Protein AF-A0A9W6T9N0-F1 (afdb_monomer_lite)

Radius of gyration: 15.31 Å; chains: 1; bounding box: 33×22×41 Å

InterPro domains:
  IPR001030 Aconitase/3-isopropylmalate dehydratase large subunit, alpha/beta/alpha domain [PF00330] (1-68)
  IPR015931 Aconitase/3-isopropylmalate dehydratase large subunit, alpha/beta/alpha, subdomain 1/3 [G3DSA:3.30.499.10] (1-69)
  IPR036008 Aconitase, iron-sulfur domain [SSF53732] (2-68)
  IPR050067 Isopropylmalate dehydratase and related enzymes [PTHR43822] (1-68)

Organism: Candida boidinii (NCBI:txid5477)

Sequence (69 aa):
MIEEGYAFPGNLTVASDSHSNTYGGIGALGTPIVRTDAAAIWATGQTWWQIPPVAKVELKGSLPKGVTD

Foldseek 3Di:
DVVVPQQAAPEADEDQDCVQCVSVVRNYNGHYDHPVQVVVCVVPVDDDDDDDDDDDDDDDDDAPPPDDD

Secondary structure (DSSP, 8-state):
-TTTTSS-TT-EEEESSGGGGGGGGGT-EEEE--HHHHHHHHHHS----PPPP-------S-PPTT---

Structure (mmCIF, N/CA/C/O backbone):
data_AF-A0A9W6T9N0-F1
#
_entry.id   AF-A0A9W6T9N0-F1
#
loop_
_atom_site.group_PDB
_atom_site.id
_atom_site.type_symbol
_atom_site.label_atom_id
_atom_site.label_alt_id
_atom_site.label_comp_id
_atom_site.label_asym_id
_atom_site.label_entity_id
_atom_site.label_seq_id
_atom_site.pdbx_PDB_ins_code
_atom_site.Cartn_x
_atom_site.Cartn_y
_atom_site.Cartn_z
_atom_site.occupancy
_atom_site.B_iso_or_equiv
_atom_site.auth_seq_id
_atom_site.auth_comp_id
_atom_site.auth_asym_id
_atom_site.auth_atom_id
_atom_site.pdbx_PDB_model_num
ATOM 1 N N . MET A 1 1 ? -9.369 6.325 -8.823 1.00 91.38 1 MET A N 1
ATOM 2 C CA . MET A 1 1 ? -8.916 4.918 -8.681 1.00 91.38 1 MET A CA 1
ATOM 3 C C . MET A 1 1 ? -10.023 4.033 -8.137 1.00 91.38 1 MET A C 1
ATOM 5 O O . MET A 1 1 ? -10.441 3.152 -8.867 1.00 91.38 1 MET A O 1
ATOM 9 N N . ILE A 1 2 ? -10.517 4.269 -6.916 1.00 93.88 2 ILE A N 1
ATOM 10 C CA . ILE A 1 2 ? -11.619 3.476 -6.337 1.00 93.88 2 ILE A CA 1
ATOM 11 C C . ILE A 1 2 ? -12.945 3.741 -7.065 1.00 93.88 2 ILE A C 1
ATOM 13 O O . ILE A 1 2 ? -13.521 2.818 -7.622 1.00 93.88 2 ILE A O 1
ATOM 17 N N . GLU A 1 3 ? -13.398 4.997 -7.110 1.00 95.44 3 GLU A N 1
ATOM 18 C CA . GLU A 1 3 ? -14.702 5.363 -7.700 1.00 95.44 3 GLU A CA 1
ATOM 19 C C . GLU A 1 3 ? -14.802 5.013 -9.192 1.00 95.44 3 GLU A C 1
ATOM 21 O O . GLU A 1 3 ? -15.846 4.597 -9.675 1.00 95.44 3 GLU A O 1
ATOM 26 N N . GLU A 1 4 ? -13.674 5.101 -9.893 1.00 95.00 4 GLU A N 1
ATOM 27 C CA . GLU A 1 4 ? -13.539 4.760 -11.313 1.00 95.00 4 GLU A CA 1
ATOM 28 C C . GLU A 1 4 ? -13.403 3.244 -11.574 1.00 95.00 4 GLU A C 1
ATOM 30 O O . GLU A 1 4 ? -13.245 2.822 -12.716 1.00 95.00 4 GLU A O 1
ATOM 35 N N . GLY A 1 5 ? -13.396 2.407 -10.529 1.00 93.31 5 GLY A N 1
ATOM 36 C CA . GLY A 1 5 ? -13.333 0.946 -10.650 1.00 93.31 5 GLY A CA 1
ATOM 37 C C . GLY A 1 5 ? -11.953 0.355 -10.970 1.00 93.31 5 GLY A C 1
ATOM 38 O O . GLY A 1 5 ? -11.842 -0.848 -11.194 1.00 93.31 5 GLY A O 1
ATOM 39 N N . TYR A 1 6 ? -10.883 1.155 -10.962 1.00 93.69 6 TYR A N 1
ATOM 40 C CA . TYR A 1 6 ? -9.512 0.665 -11.180 1.00 93.69 6 TYR A CA 1
ATOM 41 C C . TYR A 1 6 ? -8.919 -0.051 -9.958 1.00 93.69 6 TYR A C 1
ATOM 43 O O . TYR A 1 6 ? -8.003 -0.857 -10.105 1.00 93.69 6 TYR A O 1
ATOM 51 N N . ALA A 1 7 ? -9.431 0.236 -8.758 1.00 96.19 7 ALA A N 1
ATOM 52 C CA . ALA A 1 7 ? -9.113 -0.488 -7.530 1.00 96.19 7 ALA A CA 1
ATOM 53 C C . ALA A 1 7 ? -10.366 -1.228 -7.043 1.00 96.19 7 ALA A C 1
ATOM 55 O O . ALA A 1 7 ? -11.423 -0.616 -6.903 1.00 96.19 7 ALA A O 1
ATOM 56 N N . PHE A 1 8 ? -10.247 -2.529 -6.778 1.00 95.75 8 PHE A N 1
ATOM 57 C CA . PHE A 1 8 ? -11.356 -3.388 -6.354 1.00 95.75 8 PHE A CA 1
ATOM 58 C C . PHE A 1 8 ? -10.865 -4.510 -5.417 1.00 95.75 8 PHE A C 1
ATOM 60 O O . PHE A 1 8 ? -9.666 -4.820 -5.422 1.00 95.75 8 PHE A O 1
ATOM 67 N N . PRO A 1 9 ? -11.756 -5.114 -4.601 1.00 97.44 9 PRO A N 1
ATOM 68 C CA . PRO A 1 9 ? -11.368 -6.113 -3.607 1.00 97.44 9 PRO A CA 1
ATOM 69 C C . PRO A 1 9 ? -10.572 -7.281 -4.206 1.00 97.44 9 PRO A C 1
ATOM 71 O O . PRO A 1 9 ? -10.928 -7.814 -5.256 1.00 97.44 9 PRO A O 1
ATOM 74 N N . GLY A 1 10 ? -9.508 -7.703 -3.517 1.00 95.44 10 GLY A N 1
ATOM 75 C CA . GLY A 1 10 ? -8.676 -8.845 -3.915 1.00 95.44 10 GLY A CA 1
ATOM 76 C C . GLY A 1 10 ? -7.608 -8.556 -4.978 1.00 95.44 10 GLY A C 1
ATOM 77 O O . GLY A 1 10 ? -6.860 -9.468 -5.326 1.00 95.44 10 GLY A O 1
ATOM 78 N N . ASN A 1 11 ? -7.495 -7.319 -5.474 1.00 94.62 11 ASN A N 1
ATOM 79 C CA . ASN A 1 11 ? -6.457 -6.930 -6.433 1.00 94.62 11 ASN A CA 1
ATOM 80 C C . ASN A 1 11 ? -5.225 -6.291 -5.754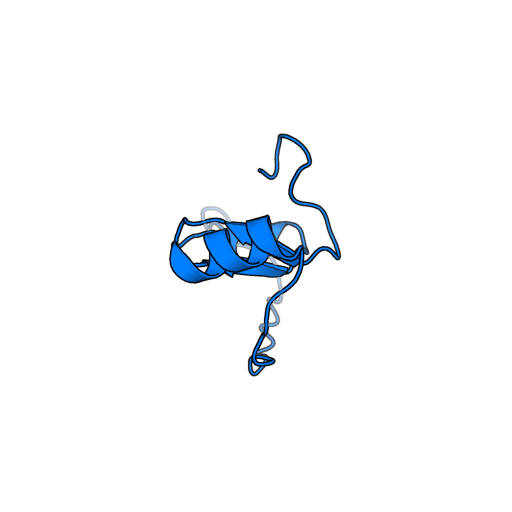 1.00 94.62 11 ASN A C 1
ATOM 82 O O . ASN A 1 11 ? -5.352 -5.632 -4.721 1.00 94.62 11 ASN A O 1
ATOM 86 N N . LEU A 1 12 ? -4.048 -6.419 -6.377 1.00 94.06 12 LEU A N 1
ATOM 87 C CA . LEU A 1 12 ? -2.860 -5.606 -6.092 1.00 94.06 12 LEU A CA 1
ATOM 88 C C . LEU A 1 12 ? -2.914 -4.345 -6.963 1.00 94.06 12 LEU A C 1
ATOM 90 O O . LEU A 1 12 ? -2.821 -4.420 -8.186 1.00 94.06 12 LEU A O 1
ATOM 94 N N . THR A 1 13 ? -3.066 -3.182 -6.335 1.00 95.38 13 THR A N 1
ATOM 95 C CA . THR A 1 13 ? -3.140 -1.890 -7.031 1.00 95.38 13 THR A CA 1
ATOM 96 C C . THR A 1 13 ? -1.932 -1.034 -6.679 1.00 95.38 13 THR A C 1
ATOM 98 O O . THR A 1 13 ? -1.645 -0.787 -5.507 1.00 95.38 13 THR A O 1
ATOM 101 N N . VAL A 1 14 ? -1.247 -0.538 -7.705 1.00 95.69 14 VAL A N 1
ATOM 102 C CA . VAL A 1 14 ? -0.078 0.333 -7.560 1.00 95.69 14 VAL A CA 1
ATOM 103 C C . VAL A 1 14 ? -0.367 1.716 -8.128 1.00 95.69 14 VAL A C 1
ATOM 105 O O . VAL A 1 14 ? -1.016 1.843 -9.166 1.00 95.69 14 VAL A O 1
ATOM 108 N N . ALA A 1 15 ? 0.124 2.758 -7.463 1.00 94.75 15 ALA A N 1
ATOM 109 C CA . ALA A 1 15 ? 0.124 4.114 -7.999 1.00 94.75 15 ALA A CA 1
ATOM 110 C C . ALA A 1 15 ? 1.349 4.892 -7.501 1.00 94.75 15 ALA A C 1
ATOM 112 O O . ALA A 1 15 ? 2.007 4.512 -6.534 1.00 94.75 15 ALA A O 1
ATOM 113 N N . SER A 1 16 ? 1.686 5.983 -8.190 1.00 93.62 16 SER A N 1
ATOM 114 C CA . SER A 1 16 ? 2.868 6.794 -7.873 1.00 93.62 16 SER A CA 1
ATOM 115 C C . SER A 1 16 ? 2.714 7.669 -6.623 1.00 93.62 16 SER A C 1
ATOM 117 O O . SER A 1 16 ? 3.651 8.372 -6.255 1.00 93.62 16 SER A O 1
ATOM 119 N N . ASP A 1 17 ? 1.530 7.682 -6.009 1.00 94.44 17 ASP A N 1
ATOM 120 C CA . ASP A 1 17 ? 1.230 8.465 -4.812 1.00 94.44 17 ASP A CA 1
ATOM 121 C C . ASP A 1 17 ? 1.505 7.663 -3.531 1.00 94.44 17 ASP A C 1
ATOM 123 O O . ASP A 1 17 ? 1.206 6.467 -3.457 1.00 94.44 17 ASP A O 1
ATOM 127 N N . SER A 1 18 ? 2.032 8.321 -2.495 1.00 94.50 18 SER A N 1
ATOM 128 C CA . SER A 1 18 ? 2.359 7.676 -1.215 1.00 94.50 18 SER A CA 1
ATOM 129 C C . SER A 1 18 ? 1.140 7.129 -0.465 1.00 94.50 18 SER A C 1
ATOM 131 O O . SER A 1 18 ? 1.282 6.180 0.302 1.00 94.50 18 SER A O 1
ATOM 133 N N . HIS A 1 19 ? -0.054 7.675 -0.701 1.00 96.38 19 HIS A N 1
ATOM 134 C CA . HIS A 1 19 ? -1.305 7.276 -0.048 1.00 96.38 19 HIS A CA 1
ATOM 135 C C . HIS A 1 19 ? -2.045 6.171 -0.807 1.00 96.38 19 HIS A C 1
ATOM 137 O O . HIS A 1 19 ? -3.223 5.913 -0.554 1.00 96.38 19 HIS A O 1
ATOM 143 N N . SER A 1 20 ? -1.364 5.469 -1.718 1.00 96.25 20 SER A N 1
ATOM 144 C CA . SER A 1 20 ? -1.917 4.296 -2.408 1.00 96.25 20 SER A CA 1
ATOM 145 C C . SER A 1 20 ? -2.334 3.179 -1.441 1.00 96.25 20 SER A C 1
ATOM 147 O O . SER A 1 20 ? -3.166 2.347 -1.787 1.00 96.25 20 SER A O 1
ATOM 149 N N . ASN A 1 21 ? -1.826 3.182 -0.202 1.00 94.88 21 ASN A N 1
ATOM 150 C CA . ASN A 1 21 ? -2.294 2.303 0.874 1.00 94.88 21 ASN A CA 1
ATOM 151 C C . ASN A 1 21 ? -3.789 2.480 1.205 1.00 94.88 21 ASN A C 1
ATOM 153 O O . ASN A 1 21 ? -4.411 1.538 1.691 1.00 94.88 21 ASN A O 1
ATOM 157 N N . THR A 1 22 ? -4.385 3.633 0.880 1.00 96.44 22 THR A N 1
ATOM 158 C CA . THR A 1 22 ? -5.825 3.912 1.029 1.00 96.44 22 THR A CA 1
ATOM 159 C C . THR A 1 22 ? -6.697 2.879 0.315 1.00 96.44 22 THR A C 1
ATOM 161 O O . THR A 1 22 ? -7.792 2.572 0.780 1.00 96.44 22 THR A O 1
ATOM 164 N N . TYR A 1 23 ? -6.214 2.270 -0.777 1.00 96.88 23 TYR A N 1
ATOM 165 C CA . TYR A 1 23 ? -6.958 1.216 -1.480 1.00 96.88 23 TYR A CA 1
ATOM 166 C C . TYR A 1 23 ? -7.183 -0.031 -0.600 1.00 96.88 23 TYR A C 1
ATOM 168 O O . TYR A 1 23 ? -8.121 -0.790 -0.836 1.00 96.88 23 TYR A O 1
ATOM 176 N N . GLY A 1 24 ? -6.405 -0.189 0.479 1.00 95.75 24 GLY A N 1
ATOM 177 C CA . GLY A 1 24 ? -6.654 -1.150 1.557 1.00 95.75 24 GLY A CA 1
ATOM 178 C C . GLY A 1 2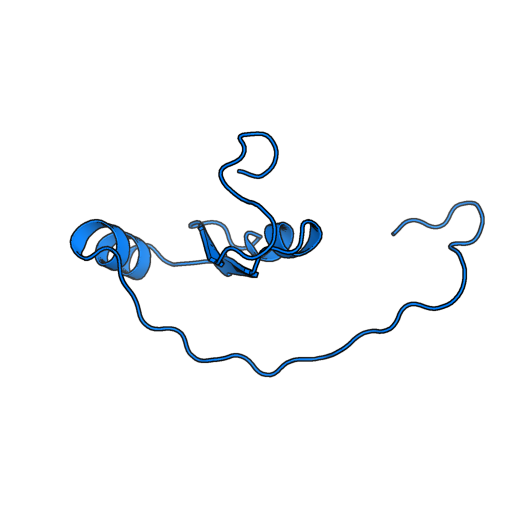4 ? -8.043 -1.047 2.180 1.00 95.75 24 GLY A C 1
ATOM 179 O O . GLY A 1 24 ? -8.629 -2.073 2.519 1.00 95.75 24 GLY A O 1
ATOM 180 N N . GLY A 1 25 ? -8.611 0.162 2.259 1.00 94.75 25 GLY A N 1
ATOM 181 C CA . GLY A 1 25 ? -9.939 0.395 2.833 1.00 94.75 25 GLY A CA 1
ATOM 182 C C . GLY A 1 25 ? -11.073 -0.318 2.090 1.00 94.75 25 GLY A C 1
ATOM 183 O O . GLY A 1 25 ? -12.098 -0.621 2.689 1.00 94.75 25 GLY A O 1
ATOM 184 N N . ILE A 1 26 ? -10.874 -0.655 0.810 1.00 95.94 26 ILE A N 1
ATOM 185 C CA . ILE A 1 26 ? -11.832 -1.428 0.001 1.00 95.94 26 ILE A CA 1
ATOM 186 C C . ILE A 1 26 ? -11.414 -2.897 -0.188 1.00 95.94 26 ILE A C 1
ATOM 188 O O . ILE A 1 26 ? -11.939 -3.583 -1.060 1.00 95.94 26 ILE A O 1
ATOM 192 N N . GLY A 1 27 ? -10.444 -3.396 0.584 1.00 95.25 27 GLY A N 1
ATOM 193 C CA . GLY A 1 27 ? -9.971 -4.781 0.489 1.00 95.25 27 GLY A CA 1
ATOM 194 C C . GLY A 1 27 ? -9.027 -5.067 -0.686 1.00 95.25 27 GLY A C 1
ATOM 195 O O . GLY A 1 27 ? -8.853 -6.231 -1.053 1.00 95.25 27 GLY A O 1
ATOM 196 N N . ALA A 1 28 ? -8.423 -4.040 -1.288 1.00 96.69 28 ALA A N 1
ATOM 197 C CA . ALA A 1 28 ? -7.326 -4.195 -2.244 1.00 96.69 28 ALA A CA 1
ATOM 198 C C . ALA A 1 28 ? -5.967 -4.115 -1.526 1.00 96.69 28 ALA A C 1
ATOM 200 O O . ALA A 1 28 ? -5.830 -3.429 -0.517 1.00 96.69 28 ALA A O 1
ATOM 201 N N . LEU A 1 29 ? -4.923 -4.750 -2.059 1.00 95.38 29 LEU A N 1
ATOM 202 C CA . LEU A 1 29 ? -3.557 -4.477 -1.612 1.00 95.38 29 LEU A CA 1
ATOM 203 C C . LEU A 1 29 ? -3.038 -3.246 -2.364 1.00 95.38 29 LEU A C 1
ATOM 205 O O . LEU A 1 29 ? -2.653 -3.341 -3.524 1.00 95.38 29 LEU A O 1
ATOM 209 N N . GLY A 1 30 ? -3.084 -2.081 -1.722 1.00 95.38 30 GLY A N 1
ATOM 210 C CA . GLY A 1 30 ? -2.622 -0.815 -2.290 1.00 95.38 30 GLY A CA 1
ATOM 211 C C . GLY A 1 30 ? -1.189 -0.483 -1.886 1.00 95.38 30 GLY A C 1
ATOM 212 O O . GLY A 1 30 ? -0.898 -0.396 -0.693 1.00 95.38 30 GLY A O 1
ATOM 213 N N . THR A 1 31 ? -0.289 -0.272 -2.847 1.00 95.06 31 THR A N 1
ATOM 214 C CA . THR A 1 31 ? 1.131 0.002 -2.551 1.00 95.06 31 THR A CA 1
ATOM 215 C C . THR A 1 31 ? 1.707 1.107 -3.437 1.00 95.06 31 THR A C 1
ATOM 217 O O . THR A 1 31 ? 1.486 1.078 -4.651 1.00 95.06 31 THR A O 1
ATOM 220 N N . PRO A 1 32 ? 2.454 2.072 -2.870 1.00 94.88 32 PRO A N 1
ATOM 221 C CA . PRO A 1 32 ? 3.096 3.117 -3.656 1.00 94.88 32 PRO A CA 1
ATOM 222 C C . PRO A 1 32 ? 4.268 2.558 -4.471 1.00 94.88 32 PRO A C 1
ATOM 224 O O . PRO A 1 32 ? 4.949 1.633 -4.030 1.00 94.88 32 PRO A O 1
ATOM 227 N N . ILE A 1 33 ? 4.527 3.158 -5.633 1.00 96.38 33 ILE A N 1
ATOM 228 C CA . ILE A 1 33 ? 5.684 2.848 -6.485 1.00 96.38 33 ILE A CA 1
ATOM 229 C C . ILE A 1 33 ? 6.425 4.116 -6.902 1.00 96.38 33 ILE A C 1
ATOM 231 O O . ILE A 1 33 ? 5.821 5.182 -7.043 1.00 96.38 33 ILE A O 1
ATOM 235 N N . VAL A 1 34 ? 7.732 4.013 -7.151 1.00 94.81 34 VAL A N 1
ATOM 236 C CA . VAL A 1 34 ? 8.499 5.129 -7.727 1.00 94.81 34 VAL A CA 1
ATOM 237 C C . VAL A 1 34 ? 8.535 5.052 -9.255 1.00 94.81 34 VAL A C 1
ATOM 239 O O . VAL A 1 34 ? 8.117 4.072 -9.869 1.00 94.81 34 VAL A O 1
ATOM 242 N N . ARG A 1 35 ? 9.053 6.104 -9.902 1.00 94.81 35 ARG A N 1
ATOM 243 C CA . ARG A 1 35 ? 9.091 6.215 -11.373 1.00 94.81 35 ARG A CA 1
ATOM 244 C C . ARG A 1 35 ? 9.777 5.032 -12.059 1.00 94.81 35 ARG A C 1
ATOM 246 O O . ARG A 1 35 ? 9.320 4.610 -13.114 1.00 94.81 35 ARG A O 1
ATOM 253 N N . THR A 1 36 ? 10.851 4.506 -11.474 1.00 94.56 36 THR A N 1
ATOM 254 C CA . THR A 1 36 ? 11.582 3.365 -12.041 1.00 94.56 36 THR A CA 1
ATOM 255 C C . THR A 1 36 ? 10.735 2.095 -12.030 1.00 94.56 36 THR A C 1
ATOM 257 O O . THR A 1 36 ? 10.677 1.399 -13.039 1.00 94.56 36 THR A O 1
ATOM 260 N N . ASP A 1 37 ? 10.019 1.834 -10.937 1.00 94.38 37 ASP A N 1
ATOM 261 C CA . ASP A 1 37 ? 9.127 0.676 -10.831 1.00 94.38 37 ASP A CA 1
ATOM 262 C C . ASP A 1 37 ? 7.946 0.814 -11.793 1.00 94.38 37 ASP A C 1
ATOM 264 O O . ASP A 1 37 ? 7.600 -0.134 -12.491 1.00 94.38 37 ASP A O 1
ATOM 268 N N . ALA A 1 38 ? 7.368 2.016 -11.895 1.00 95.00 38 ALA A N 1
ATOM 269 C CA . ALA A 1 38 ? 6.301 2.299 -12.850 1.00 95.00 38 ALA A CA 1
ATOM 270 C C . ALA A 1 38 ? 6.755 2.045 -14.296 1.00 95.00 38 ALA A C 1
ATOM 272 O O . ALA A 1 38 ? 6.040 1.397 -15.058 1.00 95.00 38 ALA A O 1
ATOM 273 N N . ALA A 1 39 ? 7.964 2.489 -14.659 1.00 95.88 39 ALA A N 1
ATOM 274 C CA . ALA A 1 39 ? 8.545 2.222 -15.971 1.00 95.88 39 ALA A CA 1
ATOM 275 C C . ALA A 1 39 ? 8.760 0.718 -16.212 1.00 95.88 39 ALA A C 1
ATOM 277 O O . ALA A 1 39 ? 8.450 0.226 -17.295 1.00 95.88 39 ALA A O 1
ATOM 278 N N . ALA A 1 40 ? 9.236 -0.023 -15.206 1.00 95.69 40 ALA A N 1
ATOM 279 C CA . ALA A 1 40 ? 9.406 -1.472 -15.298 1.00 95.69 40 ALA A CA 1
ATOM 280 C C . ALA A 1 40 ? 8.065 -2.202 -15.493 1.00 95.69 40 ALA A C 1
ATOM 282 O O . ALA A 1 40 ? 7.960 -3.071 -16.362 1.00 95.69 40 ALA A O 1
ATOM 283 N N . IL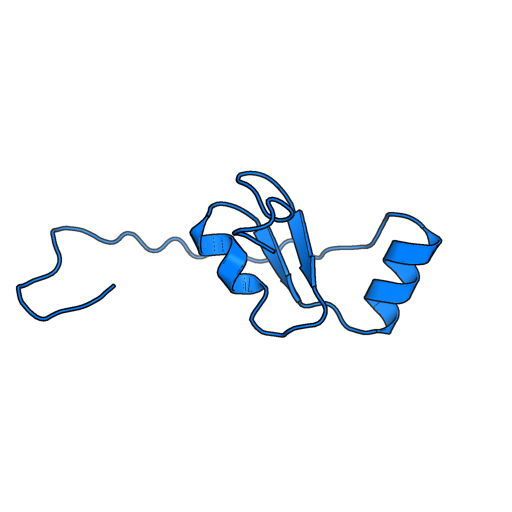E A 1 41 ? 7.024 -1.809 -14.752 1.00 95.81 41 ILE A N 1
ATOM 284 C CA . ILE A 1 41 ? 5.671 -2.369 -14.878 1.00 95.81 41 ILE A CA 1
ATOM 285 C C . ILE A 1 41 ? 5.081 -2.047 -16.250 1.00 95.81 41 ILE A C 1
ATOM 287 O O . ILE A 1 41 ? 4.521 -2.930 -16.889 1.00 95.81 41 ILE A O 1
ATOM 291 N N . TRP A 1 42 ? 5.234 -0.819 -16.747 1.00 95.75 42 TRP A N 1
ATOM 292 C CA . TRP A 1 42 ? 4.765 -0.461 -18.090 1.00 95.75 42 TRP A CA 1
ATOM 293 C C . TRP A 1 42 ? 5.497 -1.220 -19.195 1.00 95.75 42 TRP A C 1
ATOM 295 O O . TRP A 1 42 ? 4.877 -1.599 -20.184 1.00 95.75 42 TRP A O 1
ATOM 305 N N . ALA A 1 43 ? 6.799 -1.461 -19.032 1.00 97.56 43 ALA A N 1
ATOM 306 C CA . ALA A 1 43 ? 7.593 -2.173 -20.026 1.00 97.56 43 ALA A CA 1
ATOM 307 C C . ALA A 1 43 ? 7.345 -3.690 -20.024 1.00 97.56 43 ALA A C 1
ATOM 309 O O . ALA A 1 43 ? 7.464 -4.325 -21.069 1.00 97.56 43 ALA A O 1
ATOM 310 N N . THR A 1 44 ? 7.044 -4.282 -18.864 1.00 97.25 44 THR A N 1
ATOM 311 C CA . THR A 1 44 ? 7.070 -5.747 -18.697 1.00 97.25 44 THR A CA 1
ATOM 312 C C . THR A 1 44 ? 5.764 -6.357 -18.194 1.00 97.25 44 THR A C 1
ATOM 314 O O . THR A 1 44 ? 5.609 -7.574 -18.240 1.00 97.25 44 THR A O 1
ATOM 317 N N . GLY A 1 45 ? 4.832 -5.547 -17.694 1.00 94.94 45 GLY A N 1
ATOM 318 C CA . GLY A 1 45 ? 3.617 -6.007 -17.017 1.00 94.94 45 GLY A CA 1
ATOM 319 C C . GLY A 1 45 ? 3.866 -6.662 -15.654 1.00 94.94 45 GLY A C 1
ATOM 320 O O . GLY A 1 45 ? 2.931 -7.191 -15.061 1.00 94.94 45 GLY A O 1
ATOM 321 N N . GLN A 1 46 ? 5.104 -6.653 -15.153 1.00 94.19 46 GLN A N 1
ATOM 322 C CA . GLN A 1 46 ? 5.506 -7.375 -13.949 1.00 94.19 46 GLN A CA 1
ATOM 323 C C . GLN A 1 46 ? 6.571 -6.617 -13.155 1.00 94.19 46 GLN A C 1
ATOM 325 O O . GLN A 1 46 ? 7.185 -5.661 -13.625 1.00 94.19 46 GLN A O 1
ATOM 330 N N . THR A 1 47 ? 6.763 -7.034 -11.910 1.00 93.50 47 THR A N 1
ATOM 331 C CA . THR A 1 47 ? 7.650 -6.383 -10.945 1.00 93.50 47 THR A CA 1
ATOM 332 C C . THR A 1 47 ? 7.822 -7.287 -9.721 1.00 93.50 47 THR A C 1
ATOM 334 O O . THR A 1 47 ? 7.082 -8.257 -9.551 1.00 93.50 47 THR A O 1
ATOM 337 N N . TRP A 1 48 ? 8.813 -6.994 -8.883 1.00 92.56 48 TRP A N 1
ATOM 338 C CA . TRP A 1 48 ? 9.139 -7.785 -7.700 1.00 92.56 48 TRP A CA 1
ATOM 339 C C . TRP A 1 48 ? 8.586 -7.140 -6.439 1.00 92.56 48 TRP A C 1
ATOM 341 O O . TRP A 1 48 ? 8.802 -5.956 -6.197 1.00 92.56 48 TRP A O 1
ATOM 351 N N . TRP A 1 49 ? 7.928 -7.945 -5.606 1.00 92.88 49 TRP A N 1
ATOM 352 C CA . TRP A 1 49 ?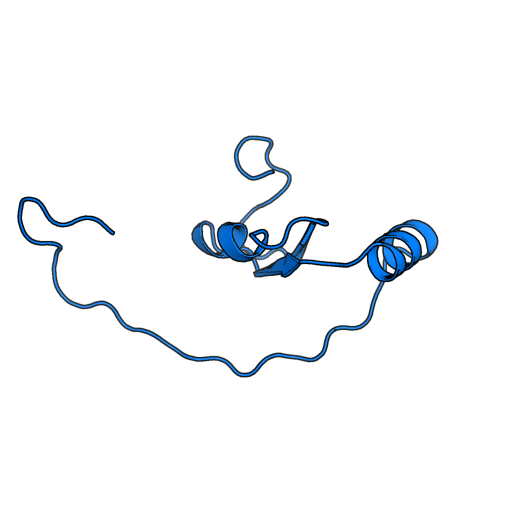 7.466 -7.528 -4.288 1.00 92.88 49 TRP A CA 1
ATOM 353 C C . TRP A 1 49 ? 8.145 -8.347 -3.204 1.00 92.88 49 TRP A C 1
ATOM 355 O O . TRP A 1 49 ? 8.124 -9.578 -3.226 1.00 92.88 49 TRP A O 1
ATOM 365 N N . GLN A 1 50 ? 8.686 -7.656 -2.207 1.00 93.88 50 GLN A N 1
ATOM 366 C CA . GLN A 1 50 ? 8.970 -8.289 -0.932 1.00 93.88 50 GLN A CA 1
ATOM 367 C C . GLN A 1 50 ? 7.649 -8.455 -0.180 1.00 93.88 50 GLN A C 1
ATOM 369 O O . GLN A 1 50 ? 6.921 -7.482 0.015 1.00 93.88 50 GLN A O 1
ATOM 374 N N . ILE A 1 51 ? 7.345 -9.679 0.255 1.00 93.81 51 ILE A N 1
ATOM 375 C CA . ILE A 1 51 ? 6.153 -9.946 1.065 1.00 93.81 51 ILE A CA 1
ATOM 376 C C . ILE A 1 51 ? 6.318 -9.216 2.410 1.00 93.81 51 ILE A C 1
ATOM 378 O O . ILE A 1 51 ? 7.266 -9.521 3.142 1.00 93.81 51 ILE A O 1
ATOM 382 N N . PRO A 1 52 ? 5.446 -8.246 2.743 1.00 91.06 52 PRO A N 1
ATOM 383 C CA . PRO A 1 52 ? 5.581 -7.486 3.974 1.00 91.06 52 PRO A CA 1
ATOM 384 C C . PRO A 1 52 ? 5.140 -8.325 5.183 1.00 91.06 52 PRO A C 1
ATOM 386 O O . PRO A 1 52 ? 4.270 -9.192 5.058 1.00 91.06 52 PRO A O 1
ATOM 389 N N . PRO A 1 53 ? 5.690 -8.059 6.379 1.00 95.56 53 PRO A N 1
ATOM 390 C CA . PRO A 1 53 ? 5.122 -8.592 7.610 1.00 95.56 53 PRO A CA 1
ATOM 391 C C . PRO A 1 53 ? 3.694 -8.065 7.805 1.00 95.56 53 PRO A C 1
ATOM 393 O O . PRO A 1 53 ? 3.375 -6.938 7.426 1.00 95.56 53 PRO A O 1
ATOM 396 N N . VAL A 1 54 ? 2.836 -8.873 8.429 1.00 95.31 54 VAL A N 1
ATOM 397 C CA . VAL A 1 54 ? 1.420 -8.540 8.629 1.00 95.31 54 VAL A CA 1
ATOM 398 C C . VAL A 1 54 ? 1.148 -8.275 10.104 1.00 95.31 54 VAL A C 1
ATOM 400 O O . VAL A 1 54 ? 1.407 -9.127 10.953 1.00 95.31 54 VAL A O 1
ATOM 403 N N . ALA A 1 55 ? 0.576 -7.108 10.398 1.00 95.75 55 ALA A N 1
ATOM 404 C CA . ALA A 1 55 ? 0.004 -6.790 11.701 1.00 95.75 55 ALA A CA 1
ATOM 405 C C . ALA A 1 55 ? -1.525 -6.873 11.617 1.00 95.75 55 ALA A C 1
ATOM 407 O O . ALA A 1 55 ? -2.142 -6.216 10.780 1.00 95.75 55 ALA A O 1
ATOM 408 N N . LYS A 1 56 ? -2.142 -7.678 12.488 1.00 96.75 56 LYS A N 1
ATOM 409 C CA . LYS A 1 56 ? -3.601 -7.790 12.583 1.00 96.75 56 LYS A CA 1
ATOM 410 C C . LYS A 1 56 ? -4.112 -6.869 13.687 1.00 96.75 56 LYS A C 1
ATOM 412 O O . LYS A 1 56 ? -3.777 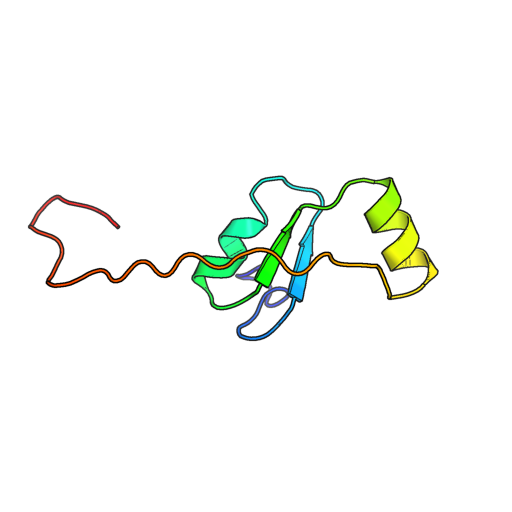-7.067 14.852 1.00 96.75 56 LYS A O 1
ATOM 417 N N . VAL A 1 57 ? -4.948 -5.904 13.320 1.00 96.19 57 VAL A N 1
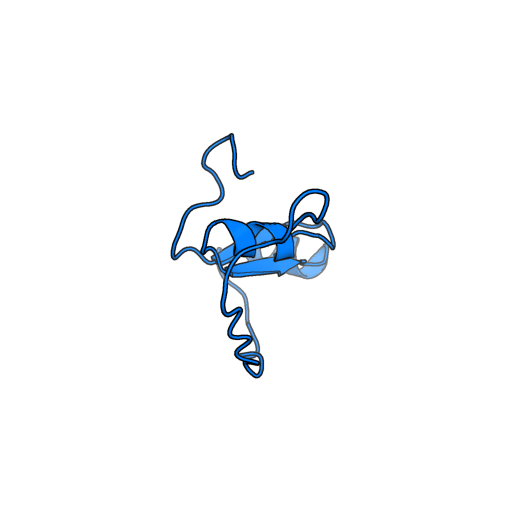ATOM 418 C CA . VAL A 1 57 ? -5.658 -5.036 14.267 1.00 96.19 57 VAL A CA 1
ATOM 419 C C . VAL A 1 57 ? -7.117 -5.475 14.318 1.00 96.19 57 VAL A C 1
ATOM 421 O O . VAL A 1 57 ? -7.795 -5.505 13.295 1.00 96.19 57 VAL A O 1
ATOM 424 N N . GLU A 1 58 ? -7.597 -5.846 15.504 1.00 97.06 58 GLU A N 1
ATOM 425 C CA . GLU A 1 58 ? -9.001 -6.199 15.732 1.00 97.06 58 GLU A CA 1
ATOM 426 C C . GLU A 1 58 ? -9.705 -5.059 16.473 1.00 97.06 58 GLU A C 1
ATOM 428 O O . GLU A 1 58 ? -9.466 -4.846 17.663 1.00 97.06 58 GLU A O 1
ATOM 433 N N . LEU A 1 59 ? -10.592 -4.343 15.780 1.00 94.25 59 LEU A N 1
ATOM 434 C CA . LEU A 1 59 ? -11.461 -3.337 16.390 1.00 94.25 59 LEU A CA 1
ATOM 435 C C . LEU A 1 59 ? -12.705 -4.028 16.966 1.00 94.25 59 LEU A C 1
ATOM 437 O O . LEU A 1 59 ? -13.363 -4.808 16.278 1.00 94.25 59 LEU A O 1
ATOM 441 N N . LYS A 1 60 ? -13.012 -3.776 18.244 1.00 95.94 60 LYS A N 1
ATOM 442 C CA . LYS A 1 60 ? -14.132 -4.398 18.972 1.00 95.94 60 LYS A CA 1
ATOM 443 C C . LYS A 1 60 ? -15.074 -3.327 19.515 1.00 95.94 60 LYS A C 1
ATOM 445 O O . LYS A 1 60 ? -14.624 -2.274 19.954 1.00 95.94 60 LYS A O 1
ATOM 450 N N . GLY A 1 61 ? -16.369 -3.638 19.555 1.00 95.31 61 GLY A N 1
ATOM 451 C CA . GLY A 1 61 ? -17.409 -2.711 20.006 1.00 95.31 61 GLY A CA 1
ATOM 452 C C . GLY A 1 61 ? -17.900 -1.784 18.892 1.00 95.31 61 GLY A C 1
ATOM 453 O O . GLY A 1 61 ? -17.774 -2.101 17.713 1.00 95.31 61 GLY A O 1
ATOM 454 N N . SER A 1 62 ? -18.494 -0.657 19.277 1.00 94.88 62 SER A N 1
ATOM 455 C CA . SER A 1 62 ? -19.026 0.362 18.366 1.00 94.88 62 SER A CA 1
ATOM 456 C C . SER A 1 62 ? -18.448 1.731 18.702 1.00 94.88 62 SER A C 1
ATOM 458 O O . SER A 1 62 ? -18.241 2.038 19.878 1.00 94.88 62 SER A O 1
ATOM 460 N N . LEU A 1 63 ? -18.249 2.572 17.688 1.00 95.50 63 LEU A N 1
ATOM 461 C CA . LEU A 1 63 ? -17.793 3.948 17.879 1.00 95.50 63 LEU A CA 1
ATOM 462 C C . LEU A 1 63 ? -18.794 4.735 18.747 1.00 95.50 63 LEU A C 1
ATOM 464 O O . LEU A 1 63 ? -19.992 4.737 18.445 1.00 95.50 63 LEU A O 1
ATOM 468 N N . PRO A 1 64 ? -18.345 5.394 19.831 1.00 95.38 64 PRO A N 1
ATOM 469 C CA . PRO A 1 64 ? -19.202 6.261 20.631 1.00 95.38 64 PRO A CA 1
ATOM 470 C C . PRO A 1 64 ? -19.711 7.466 19.833 1.00 95.38 64 PRO A C 1
ATOM 472 O O . PRO A 1 64 ? -19.106 7.896 18.851 1.00 95.38 64 PRO A O 1
ATOM 475 N N . LYS A 1 65 ? -20.812 8.071 20.292 1.00 96.06 65 LYS A N 1
ATOM 476 C CA . LYS A 1 65 ? -21.373 9.270 19.656 1.00 96.06 65 LYS A CA 1
ATOM 477 C C . LYS A 1 65 ? -20.330 10.395 19.612 1.00 96.06 65 LYS A C 1
ATOM 479 O O . LYS A 1 65 ? -19.845 10.824 20.654 1.00 96.06 65 LYS A O 1
ATOM 484 N N . GLY A 1 66 ? -20.055 10.901 18.410 1.00 95.25 66 GLY A N 1
ATOM 485 C CA . GLY A 1 66 ? -19.090 11.980 18.175 1.00 95.25 66 GLY A CA 1
ATOM 486 C C . GLY A 1 66 ? -17.653 11.517 17.912 1.00 95.25 66 GLY A C 1
ATOM 487 O O . GLY A 1 66 ? -16.787 12.371 17.755 1.00 95.25 66 GLY A O 1
ATOM 488 N N . VAL A 1 67 ? -17.396 10.206 17.847 1.00 95.38 67 VAL A N 1
ATOM 489 C CA . VAL A 1 67 ? -16.100 9.628 17.450 1.00 95.38 67 VAL A CA 1
ATOM 490 C C . VAL A 1 67 ? -16.180 9.138 16.001 1.00 95.38 67 VAL A C 1
ATOM 492 O O . VAL A 1 67 ? -17.223 8.629 15.589 1.00 95.38 67 VAL A O 1
ATOM 495 N N . THR A 1 68 ? -15.097 9.298 15.237 1.00 90.75 68 THR A N 1
ATOM 496 C CA . THR A 1 68 ? -14.982 8.866 13.833 1.00 90.75 68 THR A CA 1
ATOM 497 C C . THR A 1 68 ? -14.029 7.683 13.683 1.00 90.75 68 THR A C 1
ATOM 499 O O . THR A 1 68 ? -13.138 7.498 14.516 1.00 90.75 68 THR A O 1
ATOM 502 N N . ASP A 1 69 ? -14.255 6.904 12.628 1.00 79.31 69 ASP A N 1
ATOM 503 C CA . ASP A 1 69 ? -13.376 5.840 12.125 1.00 79.31 69 ASP A CA 1
ATOM 504 C C . ASP A 1 69 ? -12.413 6.368 11.050 1.00 79.31 69 ASP A C 1
ATOM 506 O O . ASP A 1 69 ? -12.683 7.478 10.523 1.00 79.31 69 ASP A O 1
#

pLDDT: mean 94.84, std 2.31, range [79.31, 97.56]